Protein AF-A0A2S9FL38-F1 (afdb_monomer)

Structure (mmCIF, N/CA/C/O backbone):
data_AF-A0A2S9FL38-F1
#
_entry.id   AF-A0A2S9FL38-F1
#
loop_
_atom_site.group_PDB
_atom_site.id
_atom_site.type_symbol
_atom_site.label_atom_id
_atom_site.label_alt_id
_atom_site.label_comp_id
_atom_site.label_asym_id
_atom_site.label_entity_id
_atom_site.label_seq_id
_atom_site.pdbx_PDB_ins_code
_atom_site.Cartn_x
_atom_site.Cartn_y
_atom_site.Cartn_z
_atom_site.occupancy
_atom_site.B_iso_or_equiv
_atom_site.auth_seq_id
_atom_site.auth_comp_id
_atom_site.auth_asym_id
_atom_site.auth_atom_id
_atom_site.pdbx_PDB_model_num
ATOM 1 N N . MET A 1 1 ? -25.303 -4.282 -9.028 1.00 44.91 1 MET A N 1
ATOM 2 C CA . MET A 1 1 ? -24.220 -3.504 -9.665 1.00 44.91 1 MET A CA 1
ATOM 3 C C . MET A 1 1 ? -23.167 -3.296 -8.597 1.00 44.91 1 MET A C 1
ATOM 5 O O . MET A 1 1 ? -23.487 -2.665 -7.600 1.00 44.91 1 MET A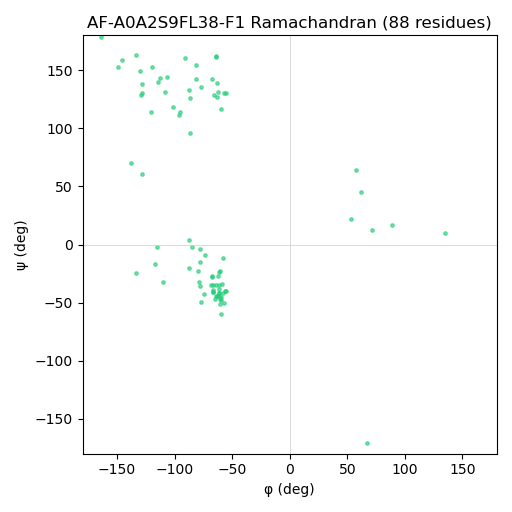 O 1
ATOM 9 N N . SER A 1 2 ? -21.995 -3.924 -8.725 1.00 56.25 2 SER A N 1
ATOM 10 C CA . SER A 1 2 ? -20.906 -3.681 -7.772 1.00 56.25 2 SER A CA 1
ATOM 11 C C . SER A 1 2 ? -20.504 -2.214 -7.888 1.00 56.25 2 SER A C 1
ATOM 13 O O . SER A 1 2 ? -20.295 -1.733 -9.002 1.00 56.25 2 SER A O 1
ATOM 15 N N . ASN A 1 3 ? -20.482 -1.493 -6.771 1.00 61.03 3 ASN A N 1
ATOM 16 C CA . ASN A 1 3 ? -20.011 -0.116 -6.726 1.00 61.03 3 ASN A CA 1
ATOM 17 C C . ASN A 1 3 ? -18.546 -0.107 -7.198 1.00 61.03 3 ASN A C 1
ATOM 19 O O . ASN A 1 3 ? -17.705 -0.753 -6.585 1.00 61.03 3 ASN A O 1
ATOM 23 N N . THR A 1 4 ? -18.245 0.555 -8.317 1.00 79.00 4 THR A N 1
ATOM 24 C CA . THR A 1 4 ? -16.891 0.606 -8.905 1.00 79.00 4 THR A CA 1
ATOM 25 C C . THR A 1 4 ? -15.932 1.494 -8.117 1.00 79.00 4 THR A C 1
ATOM 27 O O . THR A 1 4 ? -14.737 1.511 -8.400 1.00 79.00 4 THR A O 1
ATOM 30 N N . LYS A 1 5 ? -16.441 2.252 -7.142 1.00 82.81 5 LYS A N 1
ATOM 31 C CA . LYS A 1 5 ? -15.635 3.113 -6.286 1.00 82.81 5 LYS A CA 1
ATOM 32 C C . LYS A 1 5 ? -15.103 2.321 -5.079 1.00 82.81 5 LYS A C 1
ATOM 34 O O . LYS A 1 5 ? -15.929 1.771 -4.349 1.00 82.81 5 LYS A O 1
ATOM 39 N N . PRO A 1 6 ? -13.780 2.319 -4.821 1.00 87.12 6 PRO A N 1
ATOM 40 C CA . PRO A 1 6 ? -13.232 1.762 -3.587 1.00 87.12 6 PRO A CA 1
ATOM 41 C C . PRO A 1 6 ? -13.738 2.541 -2.364 1.00 87.12 6 PRO A C 1
ATOM 43 O O . PRO A 1 6 ? -13.842 3.774 -2.398 1.00 87.12 6 PRO A O 1
ATOM 46 N N . ASP A 1 7 ? -14.065 1.817 -1.293 1.00 92.88 7 ASP A N 1
ATOM 47 C CA . ASP A 1 7 ? -14.421 2.395 0.002 1.00 92.88 7 ASP A CA 1
ATOM 48 C C . ASP A 1 7 ? -13.152 2.642 0.826 1.00 92.88 7 ASP A C 1
ATOM 50 O O . ASP A 1 7 ? -12.621 1.745 1.471 1.00 92.88 7 ASP A O 1
ATOM 54 N N . LEU A 1 8 ? -12.659 3.879 0.762 1.00 94.50 8 LEU A N 1
ATOM 55 C CA . LEU A 1 8 ? -11.406 4.314 1.388 1.00 94.50 8 LEU A CA 1
ATOM 56 C C . LEU A 1 8 ? -11.596 4.783 2.841 1.00 94.50 8 LEU A C 1
ATOM 58 O O . LEU A 1 8 ? -10.655 5.294 3.453 1.00 94.50 8 LEU A O 1
ATOM 62 N N . GLY A 1 9 ? -12.815 4.678 3.380 1.00 94.81 9 GLY A N 1
ATOM 63 C CA . GLY A 1 9 ? -13.186 5.260 4.665 1.00 94.81 9 GLY A CA 1
ATOM 64 C C . GLY A 1 9 ? -13.201 6.796 4.672 1.00 94.81 9 GLY A C 1
ATOM 65 O O . GLY A 1 9 ? -13.116 7.467 3.641 1.00 94.81 9 GLY A O 1
ATOM 66 N N . THR A 1 10 ? -13.338 7.369 5.871 1.00 96.56 10 THR A N 1
ATOM 67 C CA . THR A 1 10 ? -13.432 8.829 6.077 1.00 96.56 10 THR A CA 1
ATOM 68 C C . THR A 1 10 ? -12.075 9.523 5.988 1.00 96.56 10 THR A C 1
ATOM 70 O O . THR A 1 10 ? -11.986 10.654 5.510 1.00 96.56 10 THR A O 1
ATOM 73 N N . PHE A 1 11 ? -11.020 8.856 6.464 1.00 97.62 11 PHE A N 1
ATOM 74 C CA . PHE A 1 11 ? -9.674 9.412 6.544 1.00 97.62 11 PHE A CA 1
ATOM 75 C C . PHE A 1 11 ? -8.655 8.484 5.888 1.00 97.62 11 PHE A C 1
ATOM 77 O O . PHE A 1 11 ? -8.678 7.269 6.083 1.00 97.62 11 PHE A O 1
ATOM 84 N N . GLY A 1 12 ? -7.732 9.101 5.151 1.00 96.75 12 GLY A N 1
ATOM 85 C CA . GLY A 1 12 ? -6.558 8.463 4.575 1.00 96.75 12 GLY A CA 1
ATOM 86 C C . GLY A 1 12 ? -5.273 9.095 5.102 1.00 96.75 12 GLY A C 1
ATOM 87 O O . GLY A 1 12 ? -5.260 10.269 5.480 1.00 96.75 12 GLY A O 1
ATOM 88 N N . SER A 1 13 ? -4.198 8.314 5.133 1.00 97.56 13 SER A N 1
ATOM 89 C CA . SER A 1 13 ? -2.857 8.782 5.491 1.00 97.56 13 SER A CA 1
ATOM 90 C C . SER A 1 13 ? -1.967 8.868 4.251 1.00 97.56 13 SER A C 1
ATOM 92 O O . SER A 1 13 ? -2.066 8.037 3.351 1.00 97.56 13 SER A O 1
ATOM 94 N N . PHE A 1 14 ? -1.082 9.861 4.198 1.00 96.81 14 PHE A N 1
ATOM 95 C CA . PHE A 1 14 ? -0.061 9.985 3.159 1.00 96.81 14 PHE A CA 1
ATOM 96 C C . PHE A 1 14 ? 1.306 10.178 3.812 1.00 96.81 14 PHE A C 1
ATOM 98 O O . PHE A 1 14 ? 1.475 11.050 4.666 1.00 96.81 14 PHE A O 1
ATOM 105 N N . GLY A 1 15 ? 2.296 9.397 3.387 1.00 92.50 15 GLY A N 1
ATOM 106 C CA . GLY A 1 15 ? 3.644 9.471 3.943 1.00 92.50 15 GLY A CA 1
ATOM 107 C C . GLY A 1 15 ? 4.693 8.793 3.070 1.00 92.50 15 GLY A C 1
ATOM 108 O O . GLY A 1 15 ? 4.389 8.233 2.021 1.00 92.50 15 GLY A O 1
ATOM 109 N N . ARG A 1 16 ? 5.955 8.843 3.502 1.00 91.31 16 ARG A N 1
ATOM 110 C CA . ARG A 1 16 ? 7.069 8.106 2.883 1.00 91.31 16 ARG A CA 1
ATOM 111 C C . ARG A 1 16 ? 7.561 7.030 3.843 1.00 91.31 16 ARG A C 1
ATOM 113 O O . ARG A 1 16 ? 7.632 7.290 5.038 1.00 91.31 16 ARG A O 1
ATOM 120 N N . GLY A 1 17 ? 7.951 5.872 3.308 1.00 87.00 17 GLY A N 1
ATOM 121 C CA . GLY A 1 17 ? 8.606 4.817 4.091 1.00 87.00 17 GLY A CA 1
ATOM 122 C C . GLY A 1 17 ? 7.739 4.255 5.219 1.00 87.00 17 GLY A C 1
ATOM 123 O O . GLY A 1 17 ? 8.219 4.115 6.339 1.00 87.00 17 GLY A O 1
ATOM 124 N N . VAL A 1 18 ? 6.464 3.974 4.932 1.00 96.56 18 VAL A N 1
ATOM 125 C CA . VAL A 1 18 ? 5.549 3.339 5.891 1.00 96.56 18 VAL A CA 1
ATOM 126 C C . VAL A 1 18 ? 6.030 1.917 6.168 1.00 96.56 18 VAL A C 1
ATOM 128 O O . VAL A 1 18 ? 6.280 1.152 5.240 1.00 96.56 18 VAL A O 1
ATOM 131 N N . THR A 1 19 ? 6.172 1.573 7.443 1.00 97.75 19 THR A N 1
ATOM 132 C CA . THR A 1 19 ? 6.516 0.218 7.891 1.00 97.75 19 THR A CA 1
ATOM 133 C C . THR A 1 19 ? 5.256 -0.621 8.143 1.00 97.75 19 THR A C 1
ATOM 135 O O . THR A 1 19 ? 4.188 -0.051 8.378 1.00 97.75 19 THR A O 1
ATOM 138 N N . PRO A 1 20 ? 5.353 -1.964 8.179 1.00 98.50 20 PRO A N 1
ATOM 139 C CA . PRO A 1 20 ? 4.212 -2.823 8.505 1.00 98.50 20 PRO A CA 1
ATOM 140 C C . PRO A 1 20 ? 3.558 -2.495 9.855 1.00 98.50 20 PRO A C 1
ATOM 142 O O . PRO A 1 20 ? 2.336 -2.449 9.948 1.00 98.50 20 PRO A O 1
ATOM 145 N N . GLN A 1 21 ? 4.360 -2.180 10.881 1.00 98.50 21 GLN A N 1
ATOM 146 C CA . GLN A 1 21 ? 3.830 -1.763 12.183 1.00 98.50 21 GLN A CA 1
ATOM 147 C C . GLN A 1 21 ? 3.053 -0.447 12.077 1.00 98.50 21 GLN A C 1
ATOM 149 O O . GLN A 1 21 ? 1.950 -0.342 12.596 1.00 98.50 21 GLN A O 1
ATOM 154 N N . GLN A 1 22 ? 3.586 0.538 11.351 1.00 98.31 22 GLN A N 1
ATOM 155 C CA . GLN A 1 22 ? 2.876 1.801 11.139 1.00 98.31 22 GLN A CA 1
ATOM 156 C C . GLN A 1 22 ? 1.580 1.604 10.348 1.00 98.31 22 GLN A C 1
ATOM 158 O O . GLN A 1 22 ? 0.609 2.297 10.622 1.00 98.31 22 GLN A O 1
ATOM 163 N N . ALA A 1 23 ? 1.538 0.675 9.388 1.00 98.50 23 ALA A N 1
ATOM 164 C CA . ALA A 1 23 ? 0.302 0.340 8.684 1.00 98.50 23 ALA A CA 1
ATOM 165 C C . ALA A 1 23 ? -0.751 -0.246 9.642 1.00 98.50 23 ALA A C 1
ATOM 167 O O . ALA A 1 23 ? -1.901 0.191 9.612 1.00 98.50 23 ALA A O 1
ATOM 1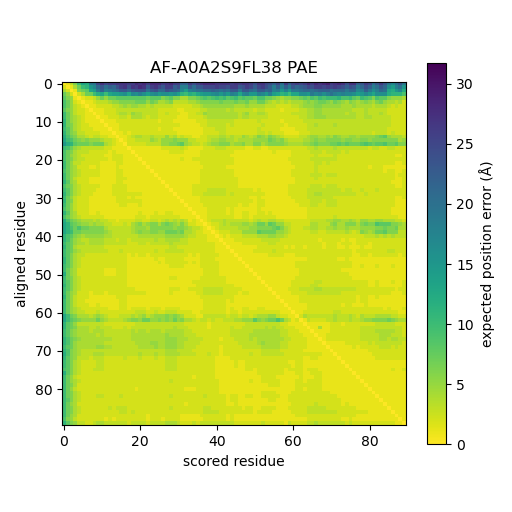68 N N . ALA A 1 24 ? -0.352 -1.159 10.533 1.00 98.69 24 ALA A N 1
ATOM 169 C CA . ALA A 1 24 ? -1.231 -1.691 11.575 1.00 98.69 24 ALA A CA 1
ATOM 170 C C . ALA A 1 24 ? -1.730 -0.593 12.531 1.00 98.69 24 ALA A C 1
ATOM 172 O O . ALA A 1 24 ? -2.917 -0.546 12.850 1.00 98.69 24 ALA A O 1
ATOM 173 N N . ASP A 1 25 ? -0.857 0.334 12.934 1.00 98.50 25 ASP A N 1
ATOM 174 C CA . ASP A 1 25 ? -1.232 1.455 13.802 1.00 98.50 25 ASP A CA 1
ATOM 175 C C . ASP A 1 25 ? -2.201 2.422 13.091 1.00 98.50 25 ASP A C 1
ATOM 177 O O . ASP A 1 25 ? -3.180 2.872 13.686 1.00 98.50 25 ASP A O 1
ATOM 181 N N . ILE A 1 26 ? -1.969 2.718 11.805 1.00 98.38 26 ILE A N 1
ATOM 182 C CA . ILE A 1 26 ? -2.859 3.537 10.963 1.00 98.38 26 ILE A CA 1
ATOM 183 C C . ILE A 1 26 ? -4.249 2.891 10.864 1.00 98.38 26 ILE A C 1
ATOM 185 O O . ILE A 1 26 ? -5.255 3.580 11.047 1.00 98.38 26 ILE A O 1
ATOM 189 N N . GLU A 1 27 ? -4.312 1.578 10.627 1.00 98.44 27 GLU A N 1
ATOM 190 C CA . GLU A 1 27 ? -5.569 0.821 10.620 1.00 98.44 27 GLU A CA 1
ATOM 191 C C . GLU A 1 27 ? -6.273 0.883 11.983 1.00 98.44 27 GLU A C 1
ATOM 193 O O . GLU A 1 27 ? -7.464 1.189 12.052 1.00 98.44 27 GLU A O 1
ATOM 198 N N . ALA A 1 28 ? -5.540 0.665 13.079 1.00 98.44 28 ALA A N 1
ATOM 199 C CA . ALA A 1 28 ? -6.088 0.694 14.436 1.00 98.44 28 ALA A CA 1
ATOM 200 C C . ALA A 1 28 ? -6.650 2.072 14.832 1.00 98.44 28 ALA A C 1
ATOM 202 O O . ALA A 1 28 ? -7.573 2.158 15.643 1.00 98.44 28 ALA A O 1
ATOM 203 N N . LEU A 1 29 ? -6.128 3.150 14.240 1.00 98.25 29 LEU A N 1
ATOM 204 C CA . LEU A 1 29 ? -6.640 4.513 14.404 1.00 98.25 29 LEU A CA 1
ATOM 205 C C . LEU A 1 29 ? -7.901 4.802 13.566 1.00 98.25 29 LEU A C 1
ATOM 207 O O . LEU A 1 29 ? -8.473 5.886 13.688 1.00 98.25 29 LEU A O 1
ATOM 211 N N . GLY A 1 30 ? -8.353 3.856 12.738 1.00 97.94 30 GLY A N 1
ATOM 212 C CA . GLY A 1 30 ? -9.582 3.961 11.948 1.00 97.94 30 GLY A CA 1
ATOM 213 C C . GLY A 1 30 ? -9.409 4.606 10.570 1.00 97.94 30 GLY A C 1
ATOM 214 O O . GLY A 1 30 ? -10.397 5.034 9.970 1.00 97.94 30 GLY A O 1
ATOM 215 N N . TYR A 1 31 ? -8.180 4.700 10.059 1.00 98.50 31 TYR A N 1
ATOM 216 C CA . TYR A 1 31 ? -7.933 5.140 8.686 1.00 98.50 31 TYR A CA 1
ATOM 217 C C . TYR A 1 31 ? -8.234 3.996 7.717 1.00 98.50 31 TYR A C 1
ATOM 219 O O . TYR A 1 31 ? -7.819 2.862 7.945 1.00 98.50 31 TYR A O 1
ATOM 227 N N . GLY A 1 32 ? -8.932 4.295 6.620 1.00 97.94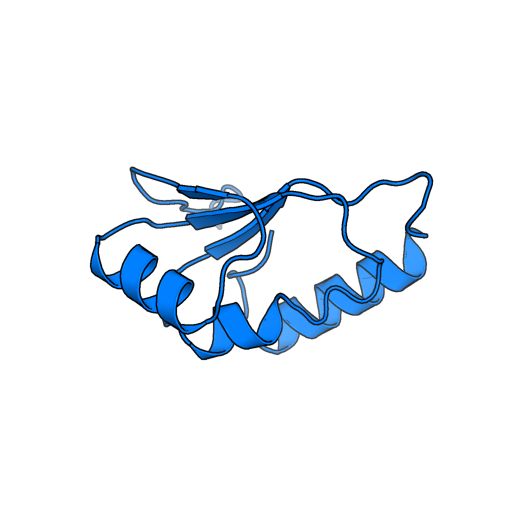 32 GLY A N 1
ATOM 228 C CA . GLY A 1 32 ? -9.308 3.277 5.632 1.00 97.94 32 GLY A CA 1
ATOM 229 C C . GLY A 1 32 ? -8.244 3.038 4.561 1.00 97.94 32 GLY A C 1
ATOM 230 O O . GLY A 1 32 ? -8.216 1.974 3.944 1.00 97.94 32 GLY A O 1
ATOM 231 N N . ALA A 1 33 ? -7.330 3.993 4.360 1.00 98.19 33 ALA A N 1
ATOM 232 C CA . ALA A 1 33 ? -6.300 3.881 3.338 1.00 98.19 33 ALA A CA 1
ATOM 233 C C . ALA A 1 33 ? -4.987 4.591 3.695 1.00 98.19 33 ALA A C 1
ATOM 235 O O . ALA A 1 33 ? -4.967 5.601 4.408 1.00 98.19 33 ALA A O 1
ATOM 236 N N . VAL A 1 34 ? -3.885 4.087 3.136 1.00 98.12 34 VAL A N 1
ATOM 237 C CA . VAL A 1 34 ? -2.560 4.715 3.196 1.00 98.12 34 VAL A CA 1
ATOM 238 C C . VAL A 1 34 ? -1.942 4.832 1.802 1.00 98.12 34 VAL A C 1
ATOM 240 O O . VAL A 1 34 ? -1.840 3.851 1.071 1.00 98.12 34 VAL A O 1
ATOM 243 N N . TRP A 1 35 ? -1.485 6.033 1.445 1.00 97.75 35 TRP A N 1
ATOM 244 C CA . TRP A 1 35 ? -0.704 6.297 0.238 1.00 97.75 35 TRP A CA 1
ATOM 245 C C . TRP A 1 35 ? 0.771 6.423 0.594 1.00 97.75 35 TRP A C 1
ATOM 247 O O . TRP A 1 35 ? 1.174 7.340 1.321 1.00 97.75 35 TRP A O 1
ATOM 257 N N . VAL A 1 36 ? 1.590 5.530 0.044 1.00 96.94 36 VAL A N 1
ATOM 258 C CA . VAL A 1 36 ? 3.042 5.578 0.236 1.00 96.94 36 VAL A CA 1
ATOM 259 C C . VAL A 1 36 ? 3.679 6.287 -0.947 1.00 96.94 36 VAL A C 1
ATOM 261 O O . VAL A 1 36 ? 3.674 5.815 -2.087 1.00 96.94 36 VAL A O 1
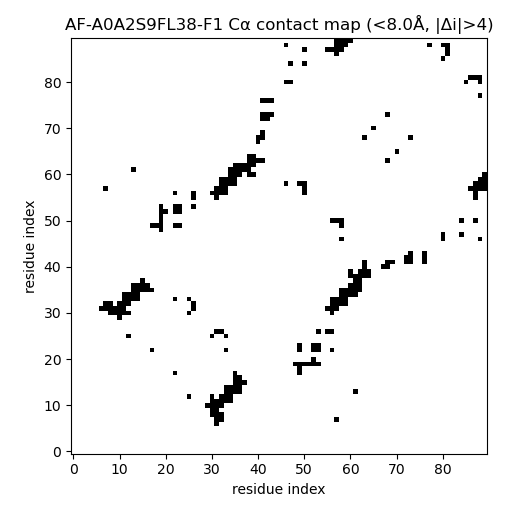ATOM 264 N N . GLY A 1 37 ? 4.211 7.471 -0.666 1.00 94.06 37 GLY A N 1
ATOM 265 C CA . GLY A 1 37 ? 4.833 8.318 -1.660 1.00 94.06 37 GLY A CA 1
ATOM 266 C C . GLY A 1 37 ? 6.268 7.922 -1.986 1.00 94.06 37 GLY A C 1
ATOM 267 O O . GLY A 1 37 ? 6.993 7.394 -1.142 1.00 94.06 37 GLY A O 1
ATOM 268 N N . GLY A 1 38 ? 6.715 8.269 -3.196 1.00 90.50 38 GLY A N 1
ATOM 269 C CA . GLY A 1 38 ? 8.137 8.211 -3.551 1.00 90.50 38 GLY A CA 1
ATOM 270 C C . GLY A 1 38 ? 8.506 7.597 -4.893 1.00 90.50 38 GLY A C 1
ATOM 271 O O . GLY A 1 38 ? 9.698 7.426 -5.120 1.00 90.50 38 GLY A O 1
ATOM 272 N N . SER A 1 39 ? 7.540 7.327 -5.772 1.00 91.06 39 SER A N 1
ATOM 273 C CA . SER A 1 39 ? 7.792 6.778 -7.113 1.00 91.06 39 SER A CA 1
ATOM 274 C C . SER A 1 39 ? 8.552 5.451 -7.082 1.00 91.06 39 SER A C 1
ATOM 276 O O . SER A 1 39 ? 9.694 5.390 -7.540 1.00 91.06 39 SER A O 1
ATOM 278 N N . PRO A 1 40 ? 7.942 4.394 -6.509 1.00 88.94 40 PRO A N 1
ATOM 279 C CA . PRO A 1 40 ? 8.598 3.102 -6.362 1.00 88.94 40 PRO A CA 1
ATOM 280 C C . PRO A 1 40 ? 8.920 2.460 -7.719 1.00 88.94 40 PRO A C 1
ATOM 282 O O . PRO A 1 40 ? 8.345 2.811 -8.753 1.00 88.94 40 PRO A O 1
ATOM 285 N N . ALA A 1 41 ? 9.832 1.487 -7.691 1.00 93.69 41 ALA A N 1
ATOM 286 C CA . ALA A 1 41 ? 10.087 0.604 -8.824 1.00 93.69 41 ALA A CA 1
ATOM 287 C C . ALA A 1 41 ? 8.852 -0.255 -9.153 1.00 93.69 41 ALA A C 1
ATOM 289 O O . ALA A 1 41 ? 7.964 -0.430 -8.316 1.00 93.69 41 ALA A O 1
ATOM 290 N N . ALA A 1 42 ? 8.825 -0.811 -10.367 1.00 96.25 42 ALA A N 1
ATOM 291 C CA . ALA A 1 42 ? 7.690 -1.577 -10.885 1.00 96.25 42 ALA A CA 1
ATOM 292 C C . ALA A 1 42 ? 7.354 -2.840 -10.073 1.00 96.25 42 ALA A C 1
ATOM 294 O O . ALA A 1 42 ? 6.210 -3.283 -10.099 1.00 96.25 42 ALA A O 1
ATOM 295 N N . GLU A 1 43 ? 8.325 -3.386 -9.337 1.00 95.81 43 GLU A N 1
ATOM 296 C CA . GLU A 1 43 ? 8.159 -4.610 -8.542 1.00 95.81 43 GLU A CA 1
ATOM 297 C C . GLU A 1 43 ? 7.210 -4.436 -7.351 1.00 95.81 43 GLU A C 1
ATOM 299 O O . GLU A 1 43 ? 6.568 -5.390 -6.940 1.00 95.81 43 GLU A O 1
ATOM 304 N N . LEU A 1 44 ? 7.080 -3.217 -6.808 1.00 96.44 44 LEU A N 1
ATOM 305 C CA . LEU A 1 44 ? 6.149 -2.901 -5.714 1.00 96.44 44 LEU A CA 1
ATOM 306 C C . LEU A 1 44 ? 6.261 -3.794 -4.454 1.00 96.44 44 LEU A C 1
ATOM 308 O O . LEU A 1 44 ? 5.352 -3.778 -3.632 1.00 96.44 44 LEU A O 1
ATOM 312 N N . ASP A 1 45 ? 7.399 -4.461 -4.226 1.00 95.56 45 ASP A N 1
ATOM 313 C CA . ASP A 1 45 ? 7.620 -5.442 -3.136 1.00 95.56 45 ASP A CA 1
ATOM 314 C C . ASP A 1 45 ? 7.406 -4.912 -1.703 1.00 95.56 45 ASP A C 1
ATOM 316 O O . ASP A 1 45 ? 7.400 -5.658 -0.724 1.00 95.56 45 ASP A O 1
ATOM 320 N N . TRP A 1 46 ? 7.283 -3.595 -1.545 1.00 95.44 46 TRP A N 1
ATOM 321 C CA . TRP A 1 46 ? 6.976 -2.969 -0.263 1.00 95.44 46 TRP A CA 1
ATOM 322 C C . TRP A 1 46 ? 5.491 -3.078 0.106 1.00 95.44 46 TRP A C 1
ATOM 324 O O . TRP A 1 46 ? 5.151 -2.839 1.263 1.00 95.44 46 TRP A O 1
ATOM 334 N N . VAL A 1 47 ? 4.611 -3.415 -0.843 1.00 97.75 47 VAL A N 1
ATOM 335 C CA . VAL A 1 47 ? 3.156 -3.423 -0.650 1.00 97.75 47 VAL A CA 1
ATOM 336 C C . VAL A 1 47 ? 2.699 -4.645 0.144 1.00 97.75 47 VAL A C 1
ATOM 338 O O . VAL A 1 47 ? 1.970 -4.482 1.129 1.00 97.75 47 VAL A O 1
ATOM 341 N N . GLU A 1 48 ? 3.129 -5.854 -0.236 1.00 98.19 48 GLU A N 1
ATOM 342 C CA . GLU A 1 48 ? 2.676 -7.088 0.417 1.00 98.19 48 GLU A CA 1
ATOM 343 C C . GLU A 1 48 ? 2.967 -7.103 1.933 1.00 98.1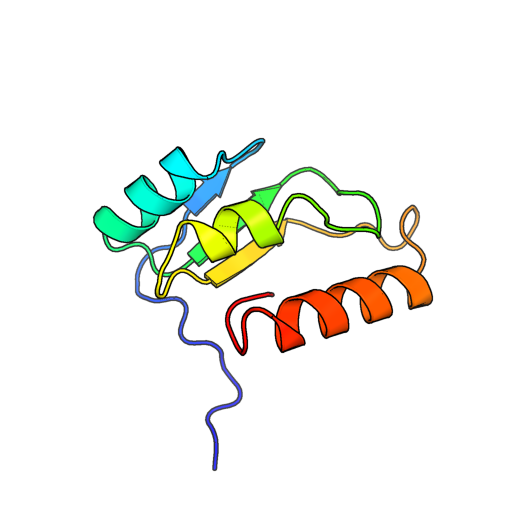9 48 GLU A C 1
ATOM 345 O O . GLU A 1 48 ? 2.065 -7.453 2.696 1.00 98.19 48 GLU A O 1
ATOM 350 N N . PRO A 1 49 ? 4.137 -6.648 2.433 1.00 98.31 49 PRO A N 1
ATOM 351 C CA . PRO A 1 49 ? 4.380 -6.548 3.873 1.00 98.31 49 PRO A CA 1
ATOM 352 C C . PRO A 1 49 ? 3.396 -5.637 4.625 1.00 98.31 49 PRO A C 1
ATOM 354 O O . PRO A 1 49 ? 3.065 -5.925 5.775 1.00 98.31 49 PRO A O 1
ATOM 357 N N . LEU A 1 50 ? 2.919 -4.547 4.008 1.00 98.50 50 LEU A N 1
ATOM 358 C CA . LEU A 1 50 ? 1.940 -3.653 4.642 1.00 98.50 50 LEU A CA 1
ATOM 359 C C . LEU A 1 50 ? 0.549 -4.285 4.674 1.00 98.50 50 LEU A C 1
ATOM 361 O O . LEU A 1 50 ? -0.141 -4.221 5.694 1.00 98.50 50 LEU A O 1
ATOM 365 N N . LEU A 1 51 ? 0.154 -4.923 3.572 1.00 98.56 51 LEU A N 1
ATOM 366 C CA . LEU A 1 51 ? -1.133 -5.604 3.463 1.00 98.56 51 LEU A CA 1
ATOM 367 C C . LEU A 1 51 ? -1.207 -6.849 4.348 1.00 98.56 51 LEU A C 1
ATOM 369 O O . LEU A 1 51 ? -2.259 -7.115 4.921 1.00 98.56 51 LEU A O 1
ATOM 373 N N . ALA A 1 52 ? -0.100 -7.575 4.515 1.00 98.50 52 ALA A N 1
ATOM 374 C CA . ALA A 1 52 ? -0.014 -8.731 5.404 1.00 98.50 52 ALA A CA 1
ATOM 375 C C . ALA A 1 52 ? -0.127 -8.359 6.893 1.00 98.50 52 ALA A C 1
ATOM 377 O O . ALA A 1 52 ? -0.593 -9.169 7.691 1.00 98.50 52 ALA A O 1
ATOM 378 N N . ALA A 1 53 ? 0.283 -7.145 7.274 1.00 98.62 53 ALA A N 1
ATOM 379 C CA . ALA A 1 53 ? 0.205 -6.655 8.652 1.00 98.62 53 ALA A CA 1
ATOM 380 C C . ALA A 1 53 ? -1.155 -6.038 9.023 1.00 98.62 53 ALA A C 1
ATOM 382 O O . ALA A 1 53 ? -1.342 -5.608 10.158 1.00 98.62 53 ALA A O 1
ATOM 383 N N . THR A 1 54 ? -2.094 -5.973 8.079 1.00 98.56 54 THR A N 1
ATOM 384 C CA . THR A 1 54 ? -3.387 -5.296 8.233 1.00 98.56 54 THR A CA 1
ATOM 385 C C . THR A 1 54 ? -4.519 -6.178 7.718 1.00 98.56 54 THR A C 1
ATOM 387 O O . THR A 1 54 ? -4.302 -7.127 6.963 1.00 98.56 54 THR A O 1
ATOM 390 N N . THR A 1 55 ? -5.755 -5.875 8.096 1.00 97.88 55 THR A N 1
ATOM 391 C CA . THR A 1 55 ? -6.916 -6.735 7.786 1.00 97.88 55 THR A CA 1
ATOM 392 C C . THR A 1 55 ? -7.876 -6.129 6.766 1.00 97.88 55 THR A C 1
ATOM 394 O O . THR A 1 55 ? -8.457 -6.849 5.956 1.00 97.88 55 THR A O 1
ATOM 397 N N . THR A 1 56 ? -7.994 -4.809 6.764 1.00 97.31 56 THR A N 1
ATOM 398 C CA . THR A 1 56 ? -8.964 -4.019 5.997 1.00 97.31 56 THR A CA 1
ATOM 399 C C . THR A 1 56 ? -8.332 -2.830 5.282 1.00 97.31 56 THR A C 1
ATOM 401 O O . THR A 1 56 ? -8.850 -2.411 4.251 1.00 97.31 56 THR A O 1
ATOM 404 N N . LEU A 1 57 ? -7.193 -2.328 5.771 1.00 98.38 57 LEU A N 1
ATOM 405 C CA . LEU A 1 57 ? -6.517 -1.154 5.227 1.00 98.38 57 LEU A CA 1
ATOM 406 C C . LEU A 1 57 ? -6.234 -1.321 3.731 1.00 98.38 57 LEU A C 1
ATOM 408 O O . LEU A 1 57 ? -5.668 -2.341 3.320 1.00 98.38 57 LEU A O 1
ATOM 412 N N . GLN A 1 58 ? -6.589 -0.318 2.932 1.00 98.31 58 GLN A N 1
ATOM 413 C CA . GLN A 1 58 ? -6.186 -0.250 1.532 1.00 98.31 58 GLN A CA 1
ATOM 414 C C . GLN A 1 58 ? -4.827 0.451 1.413 1.00 98.31 58 GLN A C 1
ATOM 416 O O . GLN A 1 58 ? -4.593 1.505 2.009 1.00 98.31 58 GLN A O 1
ATOM 421 N N . VAL A 1 59 ? -3.913 -0.136 0.646 1.00 98.19 59 VAL A N 1
ATOM 422 C CA . VAL A 1 59 ? -2.571 0.405 0.407 1.00 98.19 59 VAL A CA 1
ATOM 423 C C . VAL A 1 59 ? -2.507 0.919 -1.021 1.00 98.19 59 VAL A C 1
ATOM 425 O O . VAL A 1 59 ? -2.890 0.220 -1.953 1.00 98.19 59 VAL A O 1
ATOM 428 N N . ALA A 1 60 ? -2.018 2.141 -1.188 1.00 97.12 60 ALA A N 1
ATOM 429 C CA . ALA A 1 60 ? -1.969 2.815 -2.473 1.00 97.12 60 ALA A CA 1
ATOM 430 C C . ALA A 1 60 ? -0.579 3.382 -2.766 1.00 97.12 60 ALA A C 1
ATOM 432 O O . ALA A 1 60 ? 0.155 3.813 -1.864 1.00 97.12 60 ALA A O 1
ATOM 433 N N . THR A 1 61 ? -0.221 3.443 -4.046 1.00 96.19 61 THR A N 1
ATOM 434 C CA . THR A 1 61 ? 1.003 4.139 -4.469 1.00 96.19 61 THR A CA 1
ATOM 435 C C . THR A 1 61 ? 0.781 5.654 -4.572 1.00 96.19 61 THR A C 1
ATOM 437 O O . THR A 1 61 ? -0.269 6.120 -5.011 1.00 96.19 61 THR A O 1
ATOM 440 N N . GLY A 1 62 ? 1.781 6.458 -4.195 1.00 93.00 62 GLY A N 1
ATOM 441 C CA . GLY A 1 62 ? 1.750 7.922 -4.336 1.00 93.00 62 GLY A CA 1
ATOM 442 C C . GLY A 1 62 ? 2.982 8.507 -5.044 1.00 93.00 62 GLY A C 1
ATOM 443 O O . GLY A 1 62 ? 3.726 9.286 -4.452 1.00 93.00 62 GLY A O 1
ATOM 444 N N . ILE A 1 63 ? 3.309 8.173 -6.292 1.00 93.56 63 ILE A N 1
ATOM 445 C CA . ILE A 1 63 ? 2.580 7.403 -7.314 1.00 93.56 63 ILE A CA 1
ATOM 446 C C . ILE A 1 63 ? 3.596 6.613 -8.152 1.00 93.56 63 ILE A C 1
ATOM 448 O O . ILE A 1 63 ? 4.759 7.008 -8.198 1.00 93.56 63 ILE A O 1
ATOM 452 N N . VAL A 1 64 ? 3.204 5.541 -8.842 1.00 95.00 64 VAL A N 1
ATOM 453 C CA . VAL A 1 64 ? 4.074 4.902 -9.851 1.00 95.00 64 VAL A CA 1
ATOM 454 C C . VAL A 1 64 ? 4.384 5.877 -10.997 1.00 95.00 64 VAL A C 1
ATOM 456 O O . VAL A 1 64 ? 3.489 6.508 -11.558 1.00 95.00 64 VAL A O 1
ATOM 459 N N . ASN A 1 65 ? 5.664 6.003 -11.360 1.00 94.88 65 ASN A N 1
ATOM 460 C CA . ASN A 1 65 ? 6.118 6.892 -12.430 1.00 94.88 65 ASN A CA 1
ATOM 461 C C . ASN A 1 65 ? 6.258 6.136 -13.761 1.00 94.88 65 ASN A C 1
ATOM 463 O O . ASN A 1 65 ? 7.162 5.317 -13.921 1.00 94.88 65 ASN A O 1
ATOM 467 N N . ILE A 1 66 ? 5.418 6.480 -14.741 1.00 94.69 66 ILE A N 1
ATOM 468 C CA . ILE A 1 66 ? 5.384 5.853 -16.075 1.00 94.69 66 ILE A CA 1
ATOM 469 C C . ILE A 1 66 ? 6.698 5.978 -16.867 1.00 94.69 66 ILE A C 1
ATOM 471 O O . ILE A 1 66 ? 6.963 5.175 -17.756 1.00 94.69 66 ILE A O 1
ATOM 475 N N . TRP A 1 67 ? 7.543 6.960 -16.549 1.00 95.38 67 TRP A N 1
ATOM 476 C CA . TRP A 1 67 ? 8.830 7.144 -17.227 1.00 95.38 67 TRP A CA 1
ATOM 477 C C . TRP A 1 67 ? 9.918 6.197 -16.719 1.00 95.38 67 TRP A C 1
ATOM 479 O O . TRP A 1 67 ? 10.895 5.957 -17.422 1.00 95.38 67 TRP A O 1
ATOM 489 N N . THR A 1 68 ? 9.772 5.681 -15.497 1.00 95.00 68 THR A N 1
ATOM 490 C CA . THR A 1 68 ? 10.790 4.850 -14.832 1.00 95.00 68 THR A CA 1
ATOM 491 C C . THR A 1 68 ? 10.311 3.430 -14.545 1.00 95.00 68 THR A C 1
ATOM 493 O O . THR A 1 68 ? 11.135 2.560 -14.286 1.00 95.00 68 THR A O 1
ATOM 496 N N . ALA A 1 69 ? 9.001 3.186 -14.585 1.00 96.12 69 ALA A N 1
ATOM 497 C CA . ALA A 1 69 ? 8.387 1.884 -14.372 1.00 96.12 69 ALA A CA 1
ATOM 498 C C . ALA A 1 69 ? 7.583 1.488 -15.619 1.00 96.12 69 ALA A C 1
ATOM 500 O O . ALA A 1 69 ? 6.596 2.136 -15.971 1.00 96.12 69 ALA A O 1
ATOM 501 N N . ALA A 1 70 ? 8.023 0.430 -16.302 1.00 96.44 70 ALA A N 1
ATOM 502 C CA . ALA A 1 70 ? 7.356 -0.065 -17.500 1.00 96.44 70 ALA A CA 1
ATOM 503 C C . ALA A 1 70 ? 5.975 -0.655 -17.167 1.00 96.44 70 ALA A C 1
ATOM 505 O O . ALA A 1 70 ? 5.806 -1.336 -16.157 1.00 96.44 70 ALA A O 1
ATOM 506 N N . ALA A 1 71 ? 4.998 -0.439 -18.051 1.00 96.94 71 ALA A N 1
ATOM 507 C CA . ALA A 1 71 ? 3.606 -0.824 -17.812 1.00 96.94 71 ALA A CA 1
ATOM 508 C C . ALA A 1 71 ? 3.401 -2.337 -17.608 1.00 96.94 71 ALA A C 1
ATOM 510 O O . ALA A 1 71 ? 2.598 -2.720 -16.766 1.00 96.94 71 ALA A O 1
ATOM 511 N N . GLY A 1 72 ? 4.129 -3.185 -18.348 1.00 98.19 72 GLY A N 1
ATOM 512 C CA . GLY A 1 72 ? 4.038 -4.647 -18.226 1.00 98.19 72 GLY A CA 1
ATOM 513 C C . GLY A 1 72 ? 4.388 -5.140 -16.816 1.00 98.19 72 GLY A C 1
ATOM 514 O O . GLY A 1 72 ? 3.509 -5.673 -16.147 1.00 98.19 72 GLY A O 1
ATOM 515 N N . PRO A 1 73 ? 5.611 -4.873 -16.322 1.00 97.88 73 PRO A N 1
ATOM 516 C CA . PRO A 1 73 ? 6.002 -5.223 -14.955 1.00 97.88 73 PRO A CA 1
ATOM 517 C C . PRO A 1 73 ? 5.081 -4.639 -13.872 1.00 97.88 73 PRO A C 1
ATOM 519 O O . PRO A 1 73 ? 4.719 -5.335 -12.933 1.00 97.88 73 PRO A O 1
ATOM 522 N N . VAL A 1 74 ? 4.622 -3.388 -14.018 1.00 98.06 74 VAL A N 1
ATOM 523 C CA . VAL A 1 74 ? 3.659 -2.798 -13.064 1.00 98.06 74 VAL A CA 1
ATOM 524 C C . VAL A 1 74 ? 2.340 -3.579 -13.045 1.00 98.06 74 VAL A C 1
ATOM 526 O O . VAL A 1 74 ? 1.784 -3.809 -11.973 1.00 98.06 74 VAL A O 1
ATOM 529 N N . ALA A 1 75 ? 1.836 -4.001 -14.209 1.00 98.06 75 ALA A N 1
ATOM 530 C CA . ALA A 1 75 ? 0.615 -4.798 -14.302 1.00 98.06 75 ALA A CA 1
ATOM 531 C C . ALA A 1 75 ? 0.791 -6.196 -13.689 1.00 98.06 75 ALA A C 1
ATOM 533 O O . ALA A 1 75 ? -0.098 -6.668 -12.982 1.00 98.06 75 ALA A O 1
ATOM 534 N N . GLU A 1 76 ? 1.938 -6.842 -13.915 1.00 98.44 76 GLU A N 1
ATOM 535 C CA . GLU A 1 76 ? 2.275 -8.127 -13.290 1.00 98.44 76 GLU A CA 1
ATOM 536 C C . GLU A 1 76 ? 2.285 -8.014 -11.760 1.00 98.44 76 GLU A C 1
ATOM 538 O O . GLU A 1 76 ? 1.617 -8.802 -11.085 1.00 98.44 76 GLU A O 1
ATOM 543 N N . SER A 1 77 ? 2.949 -6.990 -11.215 1.00 98.25 77 SER A N 1
ATOM 544 C CA . SER A 1 77 ? 2.965 -6.710 -9.775 1.00 98.25 77 SER A CA 1
ATOM 545 C C . SER A 1 77 ? 1.569 -6.414 -9.229 1.00 98.25 77 SER A C 1
ATOM 547 O O . SER A 1 77 ? 1.182 -6.980 -8.210 1.00 98.25 77 SER A O 1
ATOM 549 N N . PHE A 1 78 ? 0.772 -5.592 -9.922 1.00 97.88 78 PHE A N 1
ATOM 550 C CA . PHE A 1 78 ? -0.608 -5.310 -9.521 1.00 97.88 78 PHE A CA 1
ATOM 551 C C . PHE A 1 78 ? -1.435 -6.598 -9.418 1.00 97.88 78 PHE A C 1
ATOM 553 O O . PHE A 1 78 ? -2.060 -6.845 -8.391 1.00 97.88 78 PHE A O 1
ATOM 560 N N . HIS A 1 79 ? -1.408 -7.452 -10.446 1.00 98.31 79 HIS A N 1
ATOM 561 C CA . HIS A 1 79 ? -2.168 -8.703 -10.439 1.00 98.31 79 HIS A CA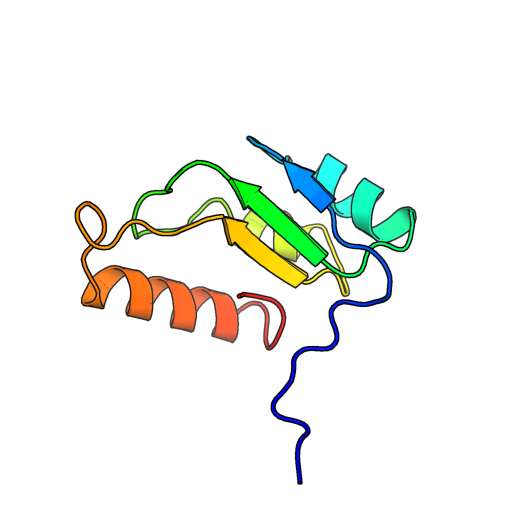 1
ATOM 562 C C . HIS A 1 79 ? -1.661 -9.702 -9.394 1.00 98.31 79 HIS A C 1
ATOM 564 O O . HIS A 1 79 ? -2.472 -10.415 -8.794 1.00 98.31 79 HIS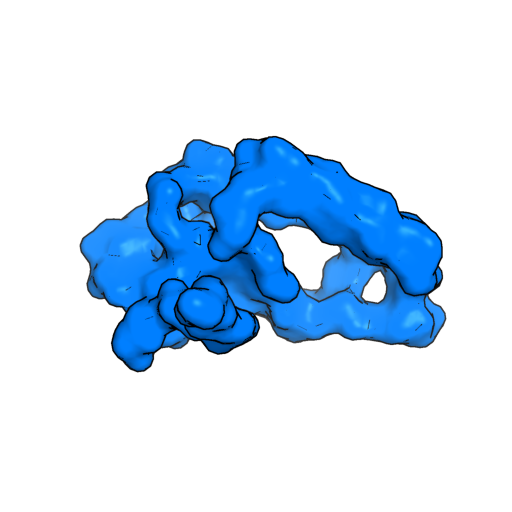 A O 1
ATOM 570 N N . ARG A 1 80 ? -0.347 -9.741 -9.143 1.00 98.50 80 ARG A N 1
ATOM 571 C CA . ARG A 1 80 ? 0.256 -10.536 -8.065 1.00 98.50 80 ARG A CA 1
ATOM 572 C C . ARG A 1 80 ? -0.278 -10.102 -6.700 1.00 98.50 80 ARG A C 1
ATOM 574 O O . ARG A 1 80 ? -0.771 -10.944 -5.950 1.00 98.50 80 ARG A O 1
ATOM 581 N N . ILE A 1 81 ? -0.226 -8.801 -6.411 1.00 98.50 81 ILE A N 1
ATOM 582 C CA . ILE A 1 81 ? -0.685 -8.226 -5.142 1.00 98.50 81 ILE A CA 1
ATOM 583 C C . ILE A 1 81 ? -2.196 -8.414 -4.983 1.00 98.50 81 ILE A C 1
ATOM 585 O O . ILE A 1 81 ? -2.636 -8.883 -3.940 1.00 98.50 81 ILE A O 1
ATOM 589 N N . GLU A 1 82 ? -2.985 -8.121 -6.017 1.00 97.69 82 GLU A N 1
ATOM 590 C CA . GLU A 1 82 ? -4.445 -8.275 -5.997 1.00 97.69 82 GLU A CA 1
ATOM 591 C C . GLU A 1 82 ? -4.863 -9.738 -5.781 1.00 97.69 82 GLU A C 1
ATOM 593 O O . GLU A 1 82 ? -5.829 -10.016 -5.079 1.00 97.69 82 GLU A O 1
ATOM 598 N N . THR A 1 83 ? -4.107 -10.702 -6.316 1.00 98.00 83 THR A N 1
ATOM 599 C CA . THR A 1 83 ? -4.362 -12.130 -6.058 1.00 98.00 83 THR A CA 1
ATOM 600 C C . THR A 1 83 ? -4.098 -12.500 -4.594 1.00 98.00 83 THR A C 1
ATOM 602 O O . THR A 1 83 ? -4.844 -13.293 -4.019 1.00 98.00 83 THR A O 1
ATOM 605 N N . ALA A 1 84 ? -3.049 -11.941 -3.983 1.00 98.00 84 ALA A N 1
ATOM 606 C CA . ALA A 1 84 ? -2.680 -12.217 -2.593 1.00 98.00 84 ALA A CA 1
ATOM 607 C C . ALA A 1 84 ? -3.542 -11.448 -1.571 1.00 98.00 84 ALA A C 1
ATOM 609 O O . ALA A 1 84 ? -3.814 -11.956 -0.482 1.00 98.00 84 ALA A O 1
ATOM 610 N N . HIS A 1 85 ? -3.989 -10.241 -1.926 1.00 97.75 85 HIS A N 1
ATOM 611 C CA . HIS A 1 85 ? -4.725 -9.314 -1.066 1.00 97.75 85 HIS A CA 1
ATOM 612 C C . HIS A 1 85 ? -5.894 -8.654 -1.829 1.00 97.75 85 HIS A C 1
ATOM 614 O O . HIS A 1 85 ? -5.845 -7.451 -2.106 1.00 97.75 85 HIS A O 1
ATOM 620 N N . PRO A 1 86 ? -6.957 -9.416 -2.154 1.00 96.38 86 PRO A N 1
ATOM 621 C CA . PRO A 1 86 ? -8.020 -8.953 -3.046 1.00 96.38 86 PRO A CA 1
ATOM 622 C C . PRO A 1 86 ? -8.700 -7.667 -2.575 1.00 96.38 86 PRO A C 1
ATOM 624 O O . PRO A 1 86 ? -9.138 -7.571 -1.426 1.00 96.38 86 PRO A O 1
ATOM 627 N N . GLY A 1 87 ? -8.820 -6.692 -3.476 1.00 95.25 87 GLY A N 1
ATOM 628 C CA . GLY A 1 87 ? -9.520 -5.428 -3.266 1.00 95.25 87 GLY A CA 1
ATOM 629 C C . GLY A 1 87 ? -8.819 -4.450 -2.323 1.00 95.25 87 GLY A C 1
ATOM 630 O O . GLY A 1 87 ? -9.451 -3.487 -1.878 1.00 95.25 87 GLY A O 1
ATOM 631 N N . ARG A 1 88 ? -7.546 -4.684 -1.978 1.00 97.50 88 ARG A N 1
ATOM 632 C CA . ARG A 1 88 ? -6.816 -3.872 -0.989 1.00 97.50 88 ARG A CA 1
ATOM 633 C C . ARG A 1 88 ? -5.626 -3.103 -1.555 1.00 97.50 88 ARG A C 1
ATOM 635 O O . ARG A 1 88 ? -5.016 -2.343 -0.805 1.00 97.50 88 ARG A O 1
ATOM 642 N N . PHE A 1 89 ? -5.322 -3.246 -2.843 1.00 97.62 89 PHE A N 1
ATOM 643 C CA . PHE A 1 89 ? -4.257 -2.496 -3.507 1.00 97.62 89 PHE A CA 1
ATOM 644 C C . PHE A 1 89 ? -4.791 -1.532 -4.574 1.00 97.62 89 PHE A C 1
ATOM 646 O O . PHE A 1 89 ? -5.732 -1.864 -5.297 1.00 97.62 89 PHE A O 1
ATOM 653 N N . LEU A 1 90 ? -4.199 -0.330 -4.641 1.00 94.06 90 LEU A N 1
ATOM 654 C CA . LEU A 1 90 ? -4.612 0.790 -5.499 1.00 94.06 90 LEU A CA 1
ATOM 655 C C . LEU A 1 90 ? -3.432 1.470 -6.215 1.00 94.06 90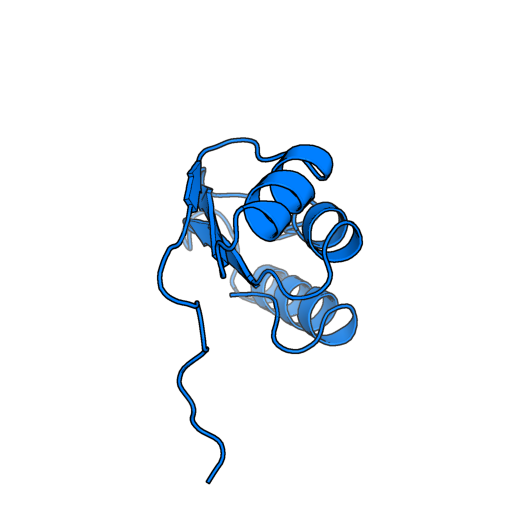 LEU A C 1
ATOM 657 O O . LEU A 1 90 ? -2.393 1.769 -5.570 1.00 94.06 90 LEU A O 1
#

Secondary structure (DSSP, 8-state):
----S----S-EEEESS--HHHHHHHHHTT--EEEEES---TT-TTHHHHHHT-SS-EEEEE---TTTS-HHHHHHHHHHHHHHSTT-B-

Sequence (90 aa):
MSNTKPDLGTFGSFGRGVTPQQAADIEALGYGAVWVGGSPAAELDWVEPLLAATTTLQVATGIVNIWTAAAGPVAESFHRIETAHPGRFL

pLDDT: mean 94.75, std 8.38, range [44.91, 98.69]

Mean predicted aligned error: 3.2 Å

Nearest PDB structures (foldseek):
  2h6r-assembly1_C  TM=4.952E-01  e=5.370E-01  Methanocaldococcus jannaschii DSM 2661
  7ot7-assembly1_A  TM=5.948E-01  e=1.512E+00  synthetic cons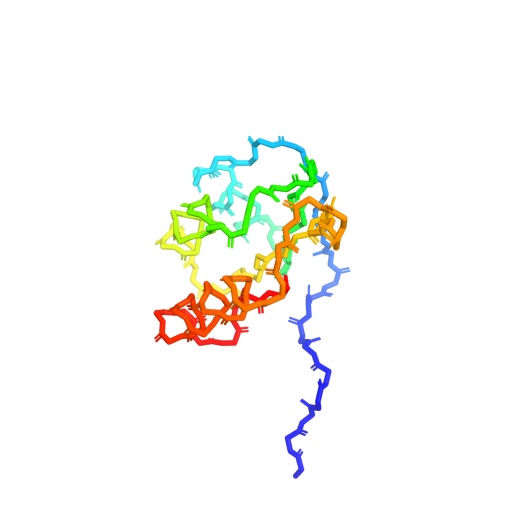truct
  7p12-assembly1_A  TM=5.681E-01  e=1.417E+00  synthetic construct
  7ot8-assembly2_B  TM=4.780E-01  e=9.613E-01  synthetic construct
  7osv-assembly1_A  TM=4.509E-01  e=1.245E+00  synthetic construct

Solvent-accessible surface area (backbone atoms only — not comparable to full-atom values): 5165 Å² total; per-residue (Å²): 131,83,76,90,67,82,84,43,64,94,38,69,49,77,48,65,82,79,46,36,67,54,41,31,52,43,38,74,73,63,31,22,26,40,31,43,38,74,49,59,62,35,68,54,77,74,49,60,55,32,49,72,49,39,90,74,45,28,44,29,60,47,41,75,41,76,90,80,24,56,68,66,55,33,50,53,33,50,54,54,48,36,71,77,40,71,92,28,68,91

Foldseek 3Di:
DPDPDACQDDDEEEEEDQALVNLLVCVVVPGQEYEHEDQDELLPVRPQSNLVSDDRYAYEYNPHDCVRYPPVSNVVNVVVSCVVRPSRYD

Radius of gyration: 12.72 Å; Cα contacts (8 Å, |Δi|>4): 144; chains: 1; bounding box: 35×22×33 Å